Protein AF-A0A3Q3EIA7-F1 (afdb_monomer)

Organism: NCBI:txid56723

Solvent-accessible surface area (backbone atoms only — not comparable to full-atom values): 4154 Å² total; per-residue (Å²): 133,55,73,67,60,54,52,55,51,52,52,53,43,67,73,63,57,74,52,97,82,57,74,52,72,66,56,53,50,50,50,53,51,50,49,51,56,55,46,65,76,42,80,60,42,74,41,66,70,49,34,55,48,49,56,56,48,48,62,60,57,50,56,62,60,66,77,74,116

Secondary structure (DSSP, 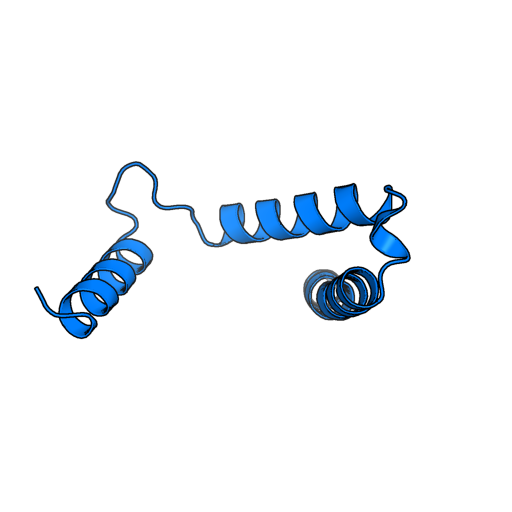8-state):
--HHHHHHHHHHHHHH--STTPPPHHHHHHHHHHHHHHHHHSGGGGSHHHHHHHHHHHHHHHHHHHTT-

Radius of gyration: 16.29 Å; Cα contacts (8 Å, |Δi|>4): 22; chains: 1; bounding box: 35×35×34 Å

Foldseek 3Di:
DDPVVVVVVVVCCQVVVPDDPRDDPVRVVVVVVVVLVVCCPDPVCPPPVNVVVNVVVVVVVVVVVVVPD

Sequence (69 aa):
MSAQDRLKRLEELLLEQKEAGCLSVEALLDLLLCFCAEVSQTPLRRDKHVHDFLDWGKNLTWTRTSSRT

Mean predicted aligned error: 7.51 Å

pLDDT: mean 82.77, std 15.24, range [42.16, 97.06]

Structure (mmCIF, N/CA/C/O backbone):
data_AF-A0A3Q3EIA7-F1
#
_entry.id   AF-A0A3Q3EIA7-F1
#
loop_
_atom_site.group_PDB
_atom_site.id
_atom_site.type_symbol
_atom_site.label_atom_id
_atom_site.label_alt_id
_atom_site.label_comp_id
_atom_site.label_asym_id
_atom_site.label_entity_id
_atom_site.label_seq_id
_atom_site.pdbx_PDB_ins_code
_atom_site.Cartn_x
_atom_site.Cartn_y
_atom_site.Cartn_z
_atom_site.occupancy
_atom_site.B_iso_or_equiv
_atom_site.auth_seq_id
_atom_site.auth_comp_id
_atom_site.auth_asym_id
_atom_site.auth_atom_id
_atom_site.pdbx_PDB_model_num
ATOM 1 N N . MET A 1 1 ? -20.569 14.134 14.661 1.00 66.00 1 MET A N 1
ATOM 2 C CA . MET A 1 1 ? -19.421 13.217 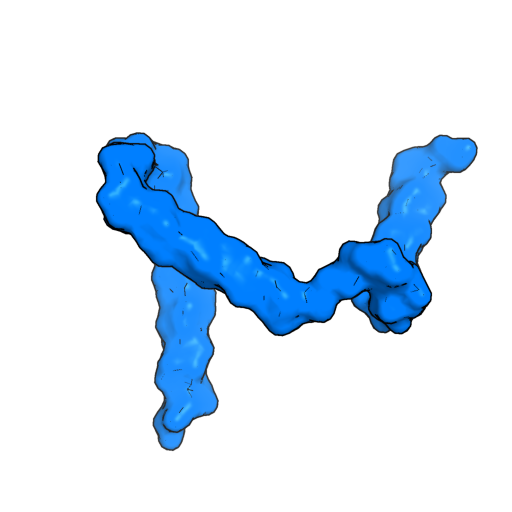14.816 1.00 66.00 1 MET A CA 1
ATOM 3 C C . MET A 1 1 ? -18.153 13.982 14.522 1.00 66.00 1 MET A C 1
ATOM 5 O O . MET A 1 1 ? -18.054 14.560 13.443 1.00 66.00 1 MET A O 1
ATOM 9 N N . SER A 1 2 ? -17.234 14.025 15.479 1.00 94.19 2 SER A N 1
ATOM 10 C CA . SER A 1 2 ? -15.931 14.666 15.309 1.00 94.19 2 SER A CA 1
ATOM 11 C C . SER A 1 2 ? -14.976 13.786 14.488 1.00 94.19 2 SER A C 1
ATOM 13 O O . SER A 1 2 ? -15.255 12.615 14.213 1.00 94.19 2 SER A O 1
ATOM 15 N N . ALA A 1 3 ? -13.828 14.343 14.094 1.00 94.69 3 ALA A N 1
ATOM 16 C CA . ALA A 1 3 ? -12.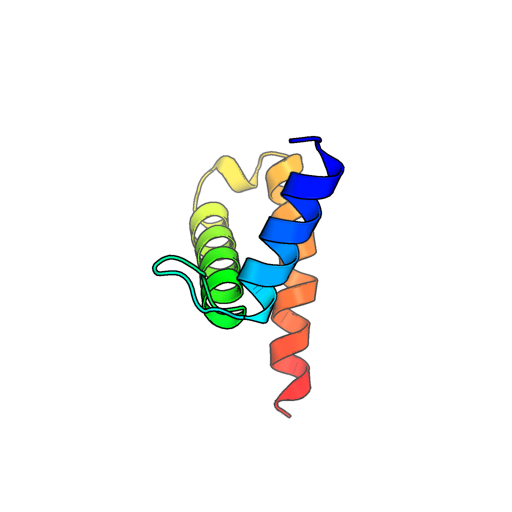756 13.562 13.476 1.00 94.69 3 ALA A CA 1
ATOM 17 C C . ALA A 1 3 ? -12.206 12.483 14.430 1.00 94.69 3 ALA A C 1
ATOM 19 O O . ALA A 1 3 ? -11.912 11.377 13.985 1.00 94.69 3 ALA A O 1
ATOM 20 N N . GLN A 1 4 ? -12.137 12.774 15.734 1.00 94.94 4 GLN A N 1
ATOM 21 C CA . GLN A 1 4 ? -11.697 11.814 16.751 1.00 94.94 4 GLN A CA 1
ATOM 22 C C . GLN A 1 4 ? -12.667 10.635 16.879 1.00 94.94 4 GLN A C 1
ATOM 24 O O . GLN A 1 4 ? -12.227 9.488 16.890 1.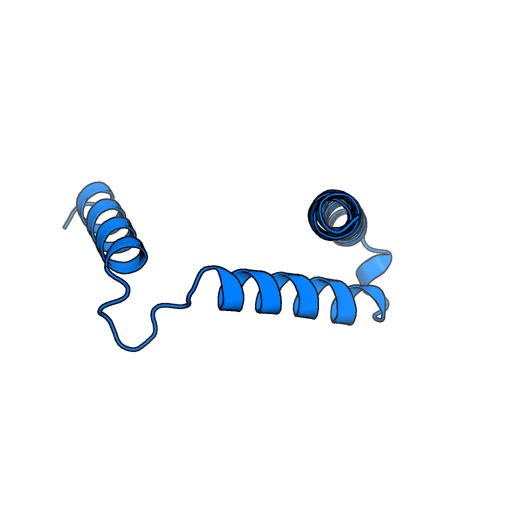00 94.94 4 GLN A O 1
ATOM 29 N N . ASP A 1 5 ? -13.978 10.891 16.868 1.00 95.31 5 ASP A N 1
ATOM 30 C CA . ASP A 1 5 ? -14.984 9.820 16.936 1.00 95.31 5 ASP A CA 1
ATOM 31 C C . ASP A 1 5 ? -14.891 8.879 15.725 1.00 95.31 5 ASP A C 1
ATOM 33 O O . ASP A 1 5 ? -15.076 7.670 15.847 1.00 95.31 5 ASP A O 1
ATOM 37 N N . ARG A 1 6 ? -14.589 9.430 14.540 1.00 94.00 6 ARG A N 1
ATOM 38 C CA . ARG A 1 6 ? -14.405 8.648 13.308 1.00 94.00 6 ARG A CA 1
ATOM 39 C C . ARG A 1 6 ? -13.147 7.781 13.350 1.00 94.00 6 ARG A C 1
ATOM 41 O O . ARG A 1 6 ? -13.205 6.646 12.890 1.00 94.00 6 ARG A O 1
ATOM 48 N N . LEU A 1 7 ? -12.039 8.300 13.884 1.00 94.75 7 LEU A N 1
ATOM 49 C CA . LEU A 1 7 ? -10.795 7.536 14.036 1.00 94.75 7 LEU A CA 1
ATOM 50 C C . LEU A 1 7 ? -10.975 6.371 15.009 1.00 94.75 7 LEU A C 1
ATOM 52 O O . LEU A 1 7 ? -10.594 5.253 14.680 1.00 94.75 7 LEU A O 1
ATOM 56 N N . LYS A 1 8 ? -11.635 6.608 16.148 1.00 92.56 8 LYS A N 1
ATOM 57 C CA . LYS A 1 8 ? -11.902 5.555 17.135 1.00 92.56 8 LYS A CA 1
ATOM 58 C C . LYS A 1 8 ? -12.751 4.421 16.554 1.00 92.56 8 LYS A C 1
ATOM 60 O O . LYS A 1 8 ? -12.442 3.253 16.752 1.00 92.56 8 LYS A O 1
ATOM 65 N N . ARG A 1 9 ? -13.773 4.760 15.762 1.00 89.19 9 ARG A N 1
ATOM 66 C CA . ARG A 1 9 ? -14.576 3.755 15.049 1.00 89.19 9 ARG A CA 1
ATOM 67 C C . ARG A 1 9 ? -13.751 2.951 14.049 1.00 89.19 9 ARG A C 1
ATOM 69 O O . ARG A 1 9 ? -13.949 1.752 13.946 1.00 89.19 9 ARG A O 1
ATOM 76 N N . LEU A 1 10 ? -12.840 3.588 13.309 1.00 89.25 10 LEU A N 1
ATOM 77 C CA . LEU A 1 10 ? -11.978 2.875 12.362 1.00 89.25 10 LEU A CA 1
ATOM 78 C C . LEU A 1 10 ? -11.053 1.879 13.076 1.00 89.25 10 LEU A C 1
ATOM 80 O O . LEU A 1 10 ? -10.871 0.766 12.595 1.00 89.25 10 LEU A O 1
ATOM 84 N N . GLU A 1 11 ? -10.493 2.268 14.220 1.00 88.94 11 GLU A N 1
ATOM 85 C CA . GLU A 1 11 ? -9.651 1.395 15.042 1.00 88.94 11 GL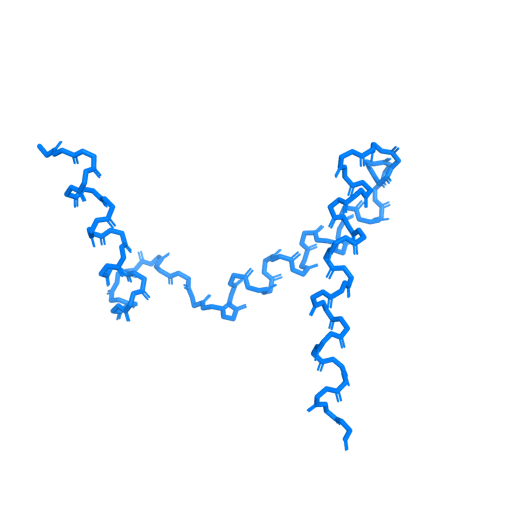U A CA 1
ATOM 86 C C . GLU A 1 11 ? -10.427 0.174 15.554 1.00 88.94 11 GLU A C 1
ATOM 88 O O . GLU A 1 11 ? -9.975 -0.958 15.385 1.00 88.94 11 GLU A O 1
ATOM 93 N N . GLU A 1 12 ? -11.626 0.389 16.103 1.00 88.56 12 GLU A N 1
ATOM 94 C CA . GLU A 1 12 ? -12.511 -0.693 16.550 1.00 88.56 12 GLU A CA 1
ATOM 95 C C . GLU A 1 12 ? -12.864 -1.643 15.392 1.00 88.56 12 GLU A C 1
ATOM 97 O O . GLU A 1 12 ? -12.807 -2.859 15.557 1.00 88.56 12 GLU A O 1
ATOM 102 N N . LEU A 1 13 ? -13.130 -1.116 14.191 1.00 85.94 13 LEU A N 1
ATOM 103 C CA . LEU A 1 13 ? -13.406 -1.933 13.003 1.00 85.94 13 LEU A CA 1
ATOM 104 C C . LEU A 1 13 ? -12.232 -2.840 12.613 1.00 85.94 13 LEU A C 1
ATOM 106 O O . LEU A 1 13 ? -12.445 -4.015 12.311 1.00 85.94 13 LEU A O 1
ATOM 110 N N . LEU A 1 14 ? -11.009 -2.307 12.634 1.00 84.69 14 LEU A N 1
ATOM 111 C CA . LEU A 1 14 ? -9.800 -3.064 12.299 1.00 84.69 14 LEU A CA 1
ATOM 112 C C . LEU A 1 14 ? -9.474 -4.131 13.351 1.00 84.69 14 LEU A C 1
ATOM 114 O O . LEU A 1 14 ? -9.032 -5.222 12.995 1.00 84.69 14 LEU A O 1
ATOM 118 N N . LEU A 1 15 ? -9.698 -3.831 14.633 1.00 85.00 15 LEU A N 1
ATOM 119 C CA . LEU A 1 15 ? -9.460 -4.767 15.736 1.00 85.00 15 LEU A CA 1
ATOM 120 C C . LEU A 1 15 ? -10.492 -5.891 15.771 1.00 85.00 15 LEU A C 1
ATOM 122 O O . LEU A 1 15 ? -10.143 -7.053 15.976 1.00 85.00 15 LEU A O 1
ATOM 126 N N . GLU A 1 16 ? -11.765 -5.549 15.594 1.00 82.88 16 GLU A N 1
ATOM 127 C CA . GLU A 1 16 ? -12.841 -6.523 15.700 1.00 82.88 16 GLU A CA 1
ATOM 128 C C . GLU A 1 16 ? -12.978 -7.381 14.437 1.00 82.88 16 GLU A C 1
ATOM 130 O O . GLU A 1 16 ? -13.503 -8.488 14.528 1.00 82.88 16 GLU A O 1
ATOM 135 N N . GLN A 1 17 ? -12.516 -6.902 13.272 1.00 73.75 17 GLN A N 1
ATOM 136 C CA . GLN A 1 17 ? -12.702 -7.555 11.963 1.00 73.75 17 GLN A CA 1
ATOM 137 C C . GLN A 1 17 ? -14.158 -8.005 11.713 1.00 73.75 17 GLN A C 1
ATOM 139 O O . GLN A 1 17 ? -14.413 -8.973 11.000 1.00 73.75 17 GLN A O 1
ATOM 144 N N . LYS A 1 18 ? -15.130 -7.327 12.337 1.00 67.31 18 LYS A N 1
ATOM 145 C CA . LYS A 1 18 ? -16.538 -7.756 12.369 1.00 67.31 18 LYS A CA 1
ATOM 146 C C . LYS A 1 18 ? -17.362 -7.268 11.183 1.00 67.31 18 LYS A C 1
ATOM 148 O O . LYS A 1 18 ? -18.435 -7.810 10.943 1.00 67.31 18 LYS A O 1
ATOM 153 N N . GLU A 1 19 ? -16.888 -6.260 10.458 1.00 73.00 19 GLU A N 1
ATOM 154 C CA . GLU A 1 19 ? -17.612 -5.712 9.312 1.00 73.00 19 GLU A CA 1
ATOM 155 C C . GLU A 1 19 ? -17.265 -6.427 8.009 1.00 73.00 19 GLU A C 1
ATOM 157 O O . GLU A 1 19 ? -16.101 -6.722 7.715 1.00 73.00 19 GLU A O 1
ATOM 162 N N . ALA A 1 20 ? -18.292 -6.633 7.184 1.00 64.69 20 ALA A N 1
ATOM 163 C CA . ALA A 1 20 ? -18.134 -7.142 5.831 1.00 64.69 20 ALA A CA 1
ATOM 164 C C . ALA A 1 20 ? -17.353 -6.112 4.996 1.00 64.69 20 ALA A C 1
ATOM 166 O O . ALA A 1 20 ? -17.882 -5.074 4.607 1.00 64.69 20 ALA A O 1
ATOM 167 N N . GLY A 1 21 ? -16.071 -6.391 4.750 1.00 70.12 21 GLY A N 1
ATOM 168 C CA . GLY A 1 21 ? -15.154 -5.489 4.046 1.00 70.12 21 GLY A CA 1
ATOM 169 C C . GLY A 1 21 ? -13.916 -5.090 4.851 1.00 70.12 21 GLY A C 1
ATOM 170 O O . GLY A 1 21 ? -13.027 -4.448 4.293 1.00 70.12 21 GLY A O 1
ATOM 171 N N . CYS A 1 22 ? -13.811 -5.488 6.124 1.00 80.38 22 CYS A N 1
ATOM 172 C CA . CYS A 1 22 ? -12.546 -5.384 6.842 1.00 80.38 22 CYS A CA 1
ATOM 173 C C . CYS A 1 22 ? -11.531 -6.362 6.235 1.00 80.38 22 CYS A C 1
ATOM 175 O O . CYS A 1 22 ? -11.791 -7.561 6.133 1.00 80.38 22 CYS A O 1
ATOM 177 N N . LEU A 1 23 ? -10.377 -5.847 5.815 1.00 83.50 23 LEU A N 1
ATOM 178 C CA . LEU A 1 23 ? -9.278 -6.670 5.325 1.00 83.50 23 LEU A CA 1
ATOM 179 C C . LEU A 1 23 ? -8.452 -7.162 6.510 1.00 83.50 23 LEU A C 1
ATOM 181 O O . LEU A 1 23 ? -8.128 -6.384 7.409 1.00 83.50 23 LEU A O 1
ATOM 185 N N . SER A 1 24 ? -8.083 -8.441 6.489 1.00 86.94 24 SER A N 1
ATOM 186 C CA . SER A 1 24 ? -7.090 -8.952 7.425 1.00 86.94 24 SER A CA 1
ATOM 187 C C . SER A 1 24 ? -5.738 -8.286 7.172 1.00 86.94 24 SER A C 1
ATOM 189 O O . SER A 1 24 ? -5.450 -7.797 6.074 1.00 86.94 24 SER A O 1
ATOM 191 N N . VAL A 1 25 ? -4.867 -8.306 8.181 1.00 87.19 25 VAL A N 1
ATOM 192 C CA . VAL A 1 25 ? -3.484 -7.833 8.022 1.00 87.19 25 VAL A CA 1
ATOM 193 C C . VAL A 1 25 ? -2.776 -8.599 6.900 1.00 87.19 25 VAL A C 1
ATOM 195 O O . VAL A 1 25 ? -2.040 -7.998 6.126 1.00 87.19 25 VAL A O 1
ATOM 198 N N . GLU A 1 26 ? -3.045 -9.899 6.755 1.00 87.69 26 GLU A N 1
ATOM 199 C CA . GLU A 1 26 ? -2.512 -10.710 5.654 1.00 87.69 26 GLU A CA 1
ATOM 200 C C . GLU A 1 26 ? -2.975 -10.196 4.289 1.00 87.69 26 GLU A C 1
ATOM 202 O O . GLU A 1 26 ? -2.140 -9.970 3.421 1.00 87.69 26 GLU A O 1
ATOM 207 N N . ALA A 1 27 ? -4.268 -9.906 4.119 1.00 90.12 27 ALA A N 1
ATOM 208 C CA . ALA A 1 27 ? -4.788 -9.368 2.865 1.00 90.12 27 ALA A CA 1
ATOM 209 C C . ALA A 1 27 ? -4.200 -7.982 2.535 1.00 90.12 27 ALA A C 1
ATOM 211 O O . ALA A 1 27 ? -3.907 -7.693 1.375 1.00 90.12 27 ALA A O 1
ATOM 212 N N . LEU A 1 28 ? -3.980 -7.128 3.541 1.00 91.12 28 LEU A N 1
ATOM 213 C CA . LEU A 1 28 ? -3.306 -5.835 3.359 1.00 91.12 28 LEU A CA 1
ATOM 214 C C . LEU A 1 28 ? -1.839 -6.003 2.938 1.00 91.12 28 LEU A C 1
ATOM 216 O O . LEU A 1 28 ? -1.350 -5.249 2.093 1.00 91.12 28 LEU A O 1
ATOM 220 N N . LEU A 1 29 ? -1.143 -6.994 3.499 1.00 90.56 29 LEU A N 1
ATOM 221 C CA . LEU A 1 29 ? 0.225 -7.327 3.108 1.00 90.56 29 LEU A CA 1
ATOM 222 C C . LEU A 1 29 ? 0.280 -7.903 1.692 1.00 90.56 29 LEU A C 1
ATOM 224 O O . LEU A 1 29 ? 1.142 -7.495 0.918 1.00 90.56 29 LEU A O 1
ATOM 228 N N . ASP A 1 30 ? -0.644 -8.789 1.326 1.00 90.56 30 ASP A N 1
ATOM 229 C CA . ASP A 1 30 ? -0.731 -9.336 -0.029 1.00 90.56 30 ASP A CA 1
ATOM 230 C C . ASP A 1 30 ? -1.008 -8.226 -1.052 1.00 90.56 30 ASP A C 1
ATOM 232 O O . ASP A 1 30 ? -0.347 -8.172 -2.088 1.00 90.56 30 ASP A O 1
ATOM 236 N N . LEU A 1 31 ? -1.893 -7.271 -0.741 1.00 93.06 31 LEU A N 1
ATOM 237 C CA . LEU A 1 31 ? -2.120 -6.085 -1.577 1.00 93.06 31 LEU A CA 1
ATOM 238 C C . LEU A 1 31 ? -0.852 -5.239 -1.747 1.00 93.06 31 LEU A C 1
ATOM 240 O O . LEU A 1 31 ? -0.531 -4.835 -2.867 1.00 93.06 31 LEU A O 1
ATOM 244 N N . LEU A 1 32 ? -0.119 -4.988 -0.659 1.00 91.19 32 LEU A N 1
ATOM 245 C CA . LEU A 1 32 ? 1.142 -4.245 -0.698 1.00 91.19 32 LEU A CA 1
ATOM 246 C C . LEU A 1 32 ? 2.191 -4.964 -1.560 1.00 91.19 32 LEU A C 1
ATOM 248 O O . LEU A 1 32 ? 2.857 -4.333 -2.382 1.00 91.19 32 LEU A O 1
ATOM 252 N N . LEU A 1 33 ? 2.325 -6.281 -1.394 1.00 89.69 33 LEU A N 1
ATOM 253 C CA . LEU A 1 33 ? 3.247 -7.115 -2.166 1.00 89.69 33 LEU A CA 1
ATOM 254 C C . LEU A 1 33 ? 2.889 -7.123 -3.653 1.00 89.69 33 LEU A C 1
ATOM 256 O O . LEU A 1 33 ? 3.769 -6.903 -4.487 1.00 89.69 33 LEU A O 1
ATOM 260 N N . CYS A 1 34 ? 1.611 -7.330 -3.979 1.00 92.75 34 CYS A N 1
ATOM 261 C CA . CYS A 1 34 ? 1.108 -7.289 -5.348 1.00 92.75 34 CYS A CA 1
ATOM 262 C C . CYS A 1 34 ? 1.388 -5.931 -5.995 1.00 92.75 34 CYS A C 1
ATOM 264 O O . CYS A 1 34 ? 1.939 -5.881 -7.091 1.00 92.75 34 CYS A O 1
ATOM 266 N N . PHE A 1 35 ? 1.099 -4.827 -5.302 1.00 92.69 35 PHE A N 1
ATOM 267 C CA . PHE A 1 35 ? 1.388 -3.486 -5.809 1.00 92.69 35 PHE A CA 1
ATOM 268 C C . PHE A 1 35 ? 2.882 -3.290 -6.100 1.00 92.69 35 PHE A C 1
ATOM 270 O O . PHE A 1 35 ? 3.248 -2.847 -7.189 1.00 92.69 35 PHE A O 1
ATOM 277 N N . CYS A 1 36 ? 3.757 -3.665 -5.164 1.00 91.50 36 CYS A N 1
ATOM 278 C CA . CYS A 1 36 ? 5.203 -3.583 -5.364 1.00 91.50 36 CYS A CA 1
ATOM 279 C C . CYS A 1 36 ? 5.670 -4.420 -6.566 1.00 91.50 36 CYS A C 1
ATOM 281 O O . CYS A 1 36 ? 6.491 -3.949 -7.357 1.00 91.50 36 CYS A O 1
ATOM 283 N N . ALA A 1 37 ? 5.144 -5.639 -6.723 1.00 90.94 37 ALA A N 1
ATOM 284 C CA . ALA A 1 37 ? 5.483 -6.524 -7.833 1.00 90.94 37 ALA A CA 1
ATOM 285 C C . ALA A 1 37 ? 5.064 -5.920 -9.182 1.00 90.94 37 ALA A C 1
ATOM 287 O O . ALA A 1 37 ? 5.913 -5.766 -10.061 1.00 90.94 37 ALA A O 1
ATOM 288 N N . GLU A 1 38 ? 3.808 -5.499 -9.315 1.00 93.69 38 GLU A N 1
ATOM 289 C CA . GLU A 1 38 ? 3.267 -4.913 -10.546 1.00 93.69 38 GLU A CA 1
ATOM 290 C C . GLU A 1 38 ? 4.011 -3.628 -10.929 1.00 93.69 38 GLU A C 1
ATOM 292 O O . GLU A 1 38 ? 4.547 -3.497 -12.031 1.00 93.69 38 GLU A O 1
ATOM 297 N N . VAL A 1 39 ? 4.151 -2.689 -9.990 1.00 93.19 39 VAL A N 1
ATOM 298 C CA . VAL A 1 39 ? 4.771 -1.386 -10.269 1.00 93.19 39 VAL A CA 1
ATOM 299 C C . VAL A 1 39 ? 6.247 -1.531 -10.645 1.00 93.19 39 VAL A C 1
ATOM 301 O O . VAL A 1 39 ? 6.720 -0.805 -11.526 1.00 93.19 39 VAL A O 1
ATOM 304 N N . SER A 1 40 ? 6.961 -2.508 -10.075 1.00 90.94 40 SER A N 1
ATOM 305 C CA . SER A 1 40 ? 8.364 -2.788 -10.419 1.00 90.94 40 SER A CA 1
ATOM 306 C C . SER A 1 40 ? 8.580 -3.233 -11.875 1.00 90.94 40 SER A C 1
ATOM 308 O O . SER A 1 40 ? 9.689 -3.086 -12.413 1.00 90.94 40 SER A O 1
ATOM 310 N N . GLN A 1 41 ? 7.533 -3.746 -12.528 1.00 93.25 41 GLN A N 1
ATOM 311 C CA . GLN A 1 41 ? 7.557 -4.174 -13.929 1.00 93.25 41 GLN A CA 1
ATOM 312 C C . GLN A 1 41 ? 7.168 -3.054 -14.900 1.00 93.25 41 GLN A C 1
ATOM 314 O O . GLN A 1 41 ? 7.466 -3.134 -16.092 1.00 93.25 41 GLN A O 1
ATOM 319 N N . THR A 1 42 ? 6.563 -1.976 -14.404 1.00 93.75 42 THR A N 1
ATOM 320 C CA . THR A 1 42 ? 6.149 -0.838 -15.232 1.00 93.75 42 THR A CA 1
ATOM 321 C C . THR A 1 42 ? 7.260 0.215 -15.387 1.00 93.75 42 THR A C 1
ATOM 323 O O . THR A 1 42 ? 8.201 0.276 -14.586 1.00 93.75 42 THR A O 1
ATOM 326 N N . PRO A 1 43 ? 7.154 1.128 -16.374 1.00 94.12 43 PRO A N 1
ATOM 327 C CA . PRO A 1 43 ? 8.045 2.284 -16.487 1.00 94.12 43 PRO A CA 1
ATOM 328 C C . PR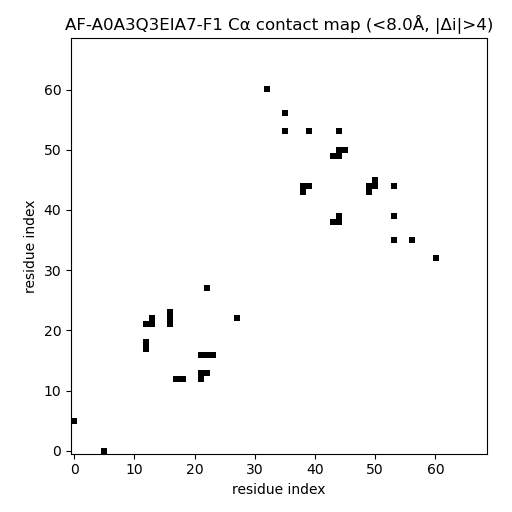O A 1 43 ? 8.004 3.229 -15.275 1.00 94.12 43 PRO A C 1
ATOM 330 O O . PRO A 1 43 ? 8.964 3.975 -15.074 1.00 94.12 43 PRO A O 1
ATOM 333 N N . LEU A 1 44 ? 6.940 3.175 -14.456 1.00 92.94 44 LEU A N 1
ATOM 334 C CA . LEU A 1 44 ? 6.774 4.011 -13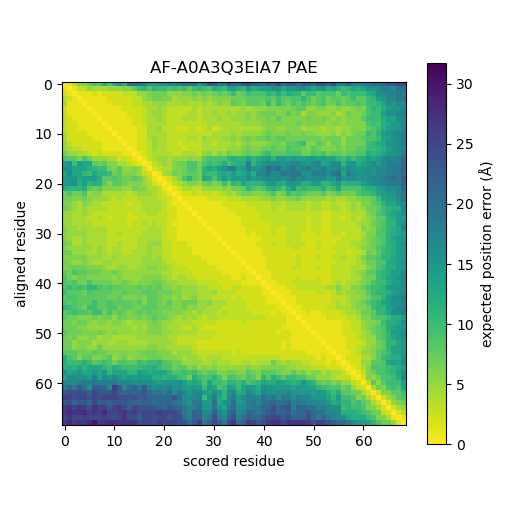.261 1.00 92.94 44 LEU A CA 1
ATOM 335 C C . LEU A 1 44 ? 7.889 3.803 -12.238 1.00 92.94 44 LEU A C 1
ATOM 337 O O . LEU A 1 44 ? 8.209 4.730 -11.510 1.00 92.94 44 LEU A O 1
ATOM 341 N N . ARG A 1 45 ? 8.564 2.647 -12.235 1.00 91.62 45 ARG A N 1
ATOM 342 C CA . ARG A 1 45 ? 9.721 2.383 -11.359 1.00 91.62 45 ARG A CA 1
ATOM 343 C C . ARG A 1 45 ? 10.886 3.374 -11.504 1.00 91.62 45 ARG A C 1
ATOM 345 O O . ARG A 1 45 ? 11.811 3.335 -10.699 1.00 91.62 45 ARG A O 1
ATOM 352 N N . ARG A 1 46 ? 10.909 4.161 -12.589 1.00 93.38 46 ARG A N 1
ATOM 353 C CA . ARG A 1 46 ? 11.917 5.202 -12.852 1.00 93.38 46 ARG A CA 1
ATOM 354 C C . ARG A 1 46 ? 11.564 6.539 -12.203 1.00 93.38 46 ARG A C 1
ATOM 356 O O . ARG A 1 46 ? 12.439 7.394 -12.108 1.00 93.38 46 ARG A O 1
ATOM 363 N N . ASP A 1 47 ? 10.309 6.728 -11.801 1.00 97.06 47 ASP A N 1
ATOM 364 C CA . ASP A 1 47 ? 9.917 7.875 -10.994 1.00 97.06 47 ASP A CA 1
ATOM 365 C C . ASP A 1 47 ? 10.605 7.788 -9.629 1.00 97.06 47 ASP A C 1
ATOM 367 O O . ASP A 1 47 ? 10.666 6.716 -9.025 1.00 97.06 47 ASP A O 1
ATOM 371 N N . LYS A 1 48 ? 11.136 8.914 -9.146 1.00 95.25 48 LYS A N 1
ATOM 372 C CA . LYS A 1 48 ? 11.905 8.959 -7.900 1.00 95.25 48 LYS A CA 1
ATOM 373 C C . LYS A 1 48 ? 11.082 8.472 -6.707 1.00 95.25 48 LYS A C 1
ATOM 375 O O . LYS A 1 48 ? 11.568 7.670 -5.921 1.00 95.25 48 LYS A O 1
ATOM 380 N N . HIS A 1 49 ? 9.840 8.930 -6.580 1.00 94.88 49 HIS A N 1
ATOM 381 C CA . HIS A 1 49 ? 9.001 8.593 -5.433 1.00 94.88 49 HIS A CA 1
ATOM 382 C C . HIS A 1 49 ? 8.606 7.120 -5.452 1.00 94.88 49 HIS A C 1
ATOM 384 O O . HIS A 1 49 ? 8.589 6.465 -4.412 1.00 94.88 49 HIS A O 1
ATOM 390 N N . VAL A 1 50 ? 8.339 6.586 -6.644 1.00 93.38 50 VAL A N 1
ATOM 391 C CA . VAL A 1 50 ? 8.055 5.162 -6.827 1.00 93.38 50 VAL A CA 1
ATOM 392 C C . VAL A 1 50 ? 9.292 4.317 -6.537 1.00 93.38 50 VAL A C 1
ATOM 394 O O . VAL A 1 50 ? 9.188 3.300 -5.859 1.00 93.38 50 VAL A O 1
ATOM 397 N N . HIS A 1 51 ? 10.464 4.730 -7.018 1.00 93.12 51 HIS A N 1
ATOM 398 C CA . HIS A 1 51 ? 11.722 4.039 -6.756 1.00 93.12 51 HIS A CA 1
ATOM 399 C C . HIS A 1 51 ? 12.032 3.979 -5.257 1.00 93.12 51 HIS A C 1
ATOM 401 O O . HIS A 1 51 ? 12.265 2.890 -4.734 1.00 93.12 51 HIS A O 1
ATOM 407 N N . ASP A 1 52 ? 11.960 5.122 -4.571 1.00 93.38 52 ASP A N 1
ATOM 408 C CA . ASP A 1 52 ? 12.203 5.231 -3.130 1.00 93.38 52 ASP A CA 1
ATOM 409 C C . ASP A 1 52 ? 11.204 4.362 -2.339 1.00 93.38 52 ASP A C 1
ATOM 411 O O . ASP A 1 52 ? 11.584 3.660 -1.400 1.00 93.38 52 ASP A O 1
ATOM 415 N N . PHE A 1 53 ? 9.931 4.335 -2.758 1.00 91.81 53 PHE A N 1
ATOM 416 C CA . PHE A 1 53 ? 8.909 3.468 -2.164 1.00 91.81 53 PHE A CA 1
ATOM 417 C C . PHE A 1 53 ? 9.201 1.976 -2.378 1.00 91.81 53 PHE A C 1
ATOM 419 O O . PHE A 1 53 ? 9.105 1.184 -1.439 1.00 91.81 53 PHE A O 1
ATOM 426 N N . LEU A 1 54 ? 9.570 1.574 -3.599 1.00 91.00 54 LEU A N 1
ATOM 427 C CA . LEU A 1 54 ? 9.909 0.184 -3.910 1.00 91.00 54 LEU A CA 1
ATOM 428 C C . LEU A 1 54 ? 11.145 -0.275 -3.131 1.00 91.00 54 LEU A C 1
ATOM 430 O O . LEU A 1 54 ? 11.191 -1.422 -2.689 1.00 91.00 54 LEU A O 1
ATOM 434 N N . ASP A 1 55 ? 12.136 0.596 -2.948 1.00 89.69 55 ASP A N 1
ATOM 435 C CA . ASP A 1 55 ? 13.337 0.272 -2.182 1.00 89.69 55 ASP A CA 1
ATOM 436 C C . ASP A 1 55 ? 13.047 0.144 -0.681 1.00 89.69 55 ASP A C 1
ATOM 438 O O . ASP A 1 55 ? 13.477 -0.820 -0.045 1.00 89.69 55 ASP A O 1
ATOM 442 N N . TRP A 1 56 ? 12.202 1.025 -0.136 1.00 87.88 56 TRP A N 1
ATOM 443 C CA . TRP A 1 56 ? 11.664 0.874 1.217 1.00 87.88 56 TRP A CA 1
ATOM 444 C C . TRP A 1 56 ? 10.907 -0.453 1.390 1.00 87.88 56 TRP A C 1
ATOM 446 O O . TRP A 1 56 ? 11.143 -1.184 2.357 1.00 87.88 56 TRP A O 1
ATOM 456 N N . GLY A 1 57 ? 10.055 -0.812 0.424 1.00 82.12 57 GLY A N 1
ATOM 457 C CA . GLY A 1 57 ? 9.284 -2.055 0.436 1.00 82.12 57 GLY A CA 1
ATOM 458 C C . GLY A 1 57 ? 10.157 -3.314 0.462 1.00 82.12 57 GLY A C 1
ATOM 459 O O . GLY A 1 57 ? 9.816 -4.271 1.156 1.00 82.12 57 GLY A O 1
ATOM 460 N N . LYS A 1 58 ? 11.316 -3.320 -0.214 1.00 79.56 58 LYS A N 1
ATOM 461 C CA . LYS A 1 58 ? 12.257 -4.460 -0.179 1.00 79.56 58 LYS A CA 1
ATOM 462 C C . LYS A 1 58 ? 12.736 -4.782 1.237 1.00 79.56 58 LYS A C 1
ATOM 464 O O . LYS A 1 58 ? 12.874 -5.953 1.578 1.00 79.56 58 LYS A O 1
ATOM 469 N N . ASN A 1 59 ? 12.955 -3.774 2.077 1.00 74.94 59 ASN A N 1
ATOM 470 C CA . ASN A 1 59 ? 13.413 -3.994 3.453 1.00 74.94 59 ASN A CA 1
ATOM 471 C C . ASN A 1 59 ? 12.335 -4.677 4.316 1.00 74.94 59 ASN A C 1
ATOM 473 O O . ASN A 1 59 ? 12.644 -5.497 5.183 1.00 74.94 59 ASN A O 1
ATOM 477 N N . LEU A 1 60 ? 11.058 -4.412 4.031 1.00 68.19 60 LEU A N 1
ATOM 478 C CA . LEU A 1 60 ? 9.929 -5.090 4.672 1.00 68.19 60 LEU A CA 1
ATOM 479 C C . LEU A 1 60 ? 9.760 -6.530 4.182 1.00 68.19 60 LEU A C 1
ATOM 481 O O . LEU A 1 60 ? 9.519 -7.430 4.987 1.00 68.19 60 LEU A O 1
ATOM 485 N N . THR A 1 61 ? 9.918 -6.773 2.880 1.00 62.50 61 THR A N 1
ATOM 486 C CA . THR A 1 61 ? 9.735 -8.113 2.303 1.00 62.50 61 THR A CA 1
ATOM 487 C C . THR A 1 61 ? 10.866 -9.078 2.663 1.00 62.50 61 THR A C 1
ATOM 489 O O . THR A 1 61 ? 10.588 -10.232 2.994 1.00 62.50 61 THR A O 1
ATOM 492 N N . TRP A 1 62 ? 12.121 -8.613 2.701 1.00 54.28 62 TRP A N 1
ATOM 493 C CA . TRP A 1 62 ? 13.282 -9.414 3.124 1.00 54.28 62 TRP A CA 1
ATOM 494 C C . TRP A 1 62 ? 13.256 -9.799 4.609 1.00 54.28 62 TRP A C 1
ATOM 496 O O . TRP A 1 62 ? 13.754 -10.859 4.994 1.00 54.28 62 TRP A O 1
ATOM 506 N N . THR A 1 63 ? 12.601 -9.003 5.456 1.00 53.41 63 THR A N 1
ATOM 507 C CA . THR A 1 63 ? 12.413 -9.359 6.873 1.00 53.41 63 THR A CA 1
ATOM 508 C C . THR A 1 63 ? 11.577 -10.644 7.030 1.00 53.41 63 THR A C 1
ATOM 510 O O . THR A 1 63 ? 11.774 -11.413 7.976 1.00 53.41 63 THR A O 1
ATOM 513 N N . ARG A 1 64 ? 10.708 -10.962 6.056 1.00 51.62 64 ARG A N 1
ATOM 514 C CA . ARG A 1 64 ? 9.923 -12.210 6.040 1.00 51.62 64 ARG A CA 1
ATOM 515 C C . ARG A 1 64 ? 10.722 -13.431 5.571 1.00 51.62 64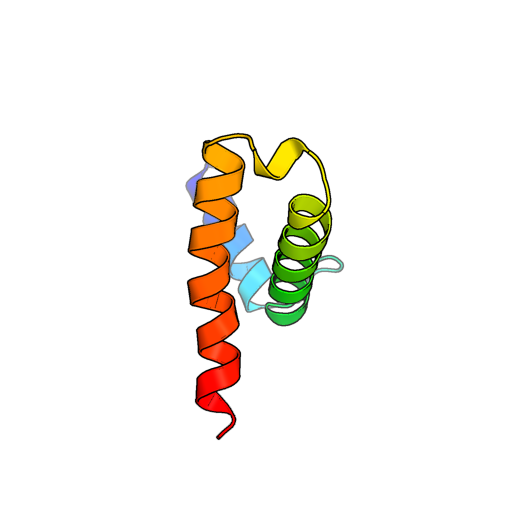 ARG A C 1
ATOM 517 O O . ARG A 1 64 ? 10.366 -14.551 5.925 1.00 51.62 64 ARG A O 1
ATOM 524 N N . THR A 1 65 ? 11.782 -13.249 4.784 1.00 47.59 65 THR A N 1
ATOM 525 C CA . THR A 1 65 ? 12.609 -14.370 4.303 1.00 47.59 65 THR A CA 1
ATOM 526 C C . THR A 1 65 ? 13.713 -14.747 5.289 1.00 47.59 65 THR A C 1
ATOM 528 O O . THR A 1 65 ? 14.084 -15.912 5.341 1.00 47.59 65 THR A O 1
ATOM 531 N N . SER A 1 66 ? 14.191 -13.803 6.108 1.00 43.66 66 SER A N 1
ATOM 532 C CA . SER A 1 66 ? 15.210 -14.063 7.142 1.00 43.66 66 SER A CA 1
ATOM 533 C C . SER A 1 66 ? 14.660 -14.795 8.379 1.00 43.66 66 SER A C 1
ATOM 535 O O . SER A 1 66 ? 15.376 -15.528 9.047 1.00 43.66 66 SER A O 1
ATOM 537 N N . SER A 1 67 ? 13.361 -14.656 8.669 1.00 44.75 67 SER A N 1
ATOM 538 C CA . SER A 1 67 ? 12.6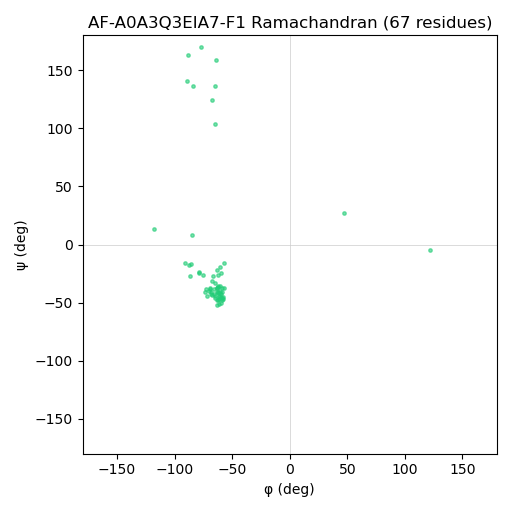88 -15.311 9.807 1.00 44.75 67 SER A CA 1
ATOM 539 C C . SER A 1 67 ? 12.201 -16.743 9.518 1.00 44.75 67 SER A C 1
ATOM 541 O O . SER A 1 67 ? 11.484 -17.327 10.330 1.00 44.75 67 SER A O 1
ATOM 543 N N . ARG A 1 68 ? 12.571 -17.318 8.362 1.00 42.44 68 ARG A N 1
ATOM 544 C CA . ARG A 1 68 ? 12.196 -18.678 7.922 1.00 42.44 68 ARG A CA 1
ATOM 545 C C . ARG A 1 68 ? 13.378 -19.642 7.731 1.00 42.44 68 ARG A C 1
ATOM 547 O O . ARG A 1 68 ? 13.181 -20.714 7.163 1.00 42.44 68 ARG A O 1
ATOM 554 N N . THR A 1 69 ? 14.561 -19.282 8.220 1.00 42.16 69 THR A N 1
ATOM 555 C CA . THR A 1 69 ? 15.742 -20.159 8.354 1.00 42.16 69 THR A CA 1
ATOM 556 C C . THR A 1 69 ? 16.070 -20.345 9.819 1.00 42.16 69 THR A C 1
ATOM 558 O O . THR A 1 69 ? 16.364 -21.497 10.197 1.00 42.16 69 THR A O 1
#